Protein AF-A0A0Q4UCY4-F1 (afdb_monomer)

Mean predicted aligned error: 7.75 Å

Solvent-accessible surface area (backbone atoms only — not comparable to full-atom values): 7448 Å² total; per-residue (Å²): 95,44,46,56,28,54,46,43,58,64,44,57,67,67,58,49,58,56,66,46,41,62,63,50,20,54,49,38,33,76,75,64,42,74,50,63,71,58,22,43,49,47,32,63,73,52,49,48,55,52,50,60,74,47,43,65,58,52,43,53,54,50,16,51,56,46,56,74,75,44,54,74,66,55,36,47,52,54,29,55,44,31,73,32,77,65,32,42,52,48,42,71,40,43,69,59,50,53,52,51,49,54,52,51,54,51,52,53,51,61,71,41,44,68,60,51,52,52,50,49,52,53,50,33,60,77,69,58,66,47,98,86,54,74,86,130

Structure (mmCIF, N/CA/C/O backbone):
data_AF-A0A0Q4UCY4-F1
#
_entry.id   AF-A0A0Q4UCY4-F1
#
loop_
_atom_site.group_PDB
_atom_site.id
_atom_site.type_symbol
_atom_site.label_atom_id
_atom_site.label_alt_id
_atom_site.label_comp_id
_atom_site.label_asym_id
_atom_site.label_entity_id
_atom_site.label_seq_id
_atom_site.pdbx_PDB_ins_code
_atom_site.Cartn_x
_atom_site.Cartn_y
_atom_site.Cartn_z
_atom_site.occupancy
_atom_site.B_iso_or_equiv
_atom_site.auth_seq_id
_atom_site.auth_comp_id
_atom_site.auth_asym_id
_atom_site.auth_atom_id
_atom_site.pdbx_PDB_model_num
ATOM 1 N N . MET A 1 1 ? -16.124 -14.298 -0.827 1.00 78.56 1 MET A N 1
ATOM 2 C CA . MET A 1 1 ? -15.885 -13.443 0.361 1.00 78.56 1 MET A CA 1
ATOM 3 C C . MET A 1 1 ? -14.422 -13.064 0.538 1.00 78.56 1 MET A C 1
ATOM 5 O O . MET A 1 1 ? -14.067 -12.046 -0.026 1.00 78.56 1 MET A O 1
ATOM 9 N N . ALA A 1 2 ? -13.547 -13.821 1.219 1.00 86.25 2 ALA A N 1
ATOM 10 C CA . ALA A 1 2 ? -12.168 -13.349 1.466 1.00 86.25 2 ALA A CA 1
ATOM 11 C C . ALA A 1 2 ? -11.391 -12.991 0.181 1.00 86.25 2 ALA A C 1
ATOM 13 O O . ALA A 1 2 ? -10.755 -11.946 0.117 1.00 86.25 2 ALA A O 1
ATOM 14 N N . ARG A 1 3 ? -11.523 -13.804 -0.876 1.00 86.81 3 ARG A N 1
ATOM 15 C CA . ARG A 1 3 ? -10.918 -13.520 -2.187 1.00 86.81 3 ARG A CA 1
ATOM 16 C C . ARG A 1 3 ? -11.434 -12.224 -2.817 1.00 86.81 3 ARG A C 1
ATOM 18 O O . ARG A 1 3 ? -10.632 -11.414 -3.254 1.00 86.81 3 ARG A O 1
ATOM 25 N N . GLU A 1 4 ? -12.748 -11.995 -2.808 1.00 84.56 4 GLU A N 1
ATOM 26 C CA . GLU A 1 4 ? -13.341 -10.750 -3.327 1.00 84.56 4 GLU A CA 1
ATOM 27 C C . GLU A 1 4 ? -12.879 -9.525 -2.544 1.00 84.56 4 GLU A C 1
ATOM 29 O O . GLU A 1 4 ? -12.563 -8.510 -3.153 1.00 84.56 4 GLU A O 1
ATOM 34 N N . VAL A 1 5 ? -12.800 -9.630 -1.215 1.00 86.44 5 VAL A N 1
ATOM 35 C CA . VAL A 1 5 ? -12.286 -8.559 -0.352 1.00 86.44 5 VAL A CA 1
ATOM 36 C C . VAL A 1 5 ? -10.866 -8.191 -0.763 1.00 86.44 5 VAL A C 1
ATOM 38 O O . VAL A 1 5 ? -10.584 -7.027 -1.030 1.00 86.44 5 VAL A O 1
ATOM 41 N N . VAL A 1 6 ? -9.989 -9.191 -0.880 1.00 86.56 6 VAL A N 1
ATOM 42 C CA . VAL A 1 6 ? -8.592 -8.996 -1.286 1.00 86.56 6 VAL A CA 1
ATOM 43 C C . VAL A 1 6 ? -8.504 -8.367 -2.679 1.00 86.56 6 VAL A C 1
ATOM 45 O O . VAL A 1 6 ? -7.760 -7.407 -2.867 1.00 86.56 6 VAL A O 1
ATOM 48 N N . THR A 1 7 ? -9.299 -8.844 -3.641 1.00 85.81 7 THR A N 1
ATOM 49 C CA . THR A 1 7 ? -9.346 -8.269 -4.993 1.00 85.81 7 THR A CA 1
ATOM 50 C C . THR A 1 7 ? -9.799 -6.809 -4.978 1.00 85.81 7 THR A C 1
ATOM 52 O O . THR A 1 7 ? -9.164 -5.963 -5.596 1.00 85.81 7 THR A O 1
ATOM 55 N N . GLN A 1 8 ? -10.864 -6.478 -4.249 1.00 82.94 8 GLN A N 1
ATOM 56 C CA . GLN A 1 8 ? -11.394 -5.113 -4.202 1.00 82.94 8 GLN A CA 1
ATOM 57 C C . GLN A 1 8 ? -10.461 -4.140 -3.468 1.00 82.94 8 GLN A C 1
ATOM 59 O O . GLN A 1 8 ? -10.432 -2.955 -3.796 1.00 82.94 8 GLN A O 1
ATOM 64 N N . MET A 1 9 ? -9.685 -4.636 -2.501 1.00 81.94 9 MET A N 1
ATOM 65 C CA . MET A 1 9 ? -8.682 -3.852 -1.778 1.00 81.94 9 MET A CA 1
ATOM 66 C C . MET A 1 9 ? -7.457 -3.513 -2.627 1.00 81.94 9 MET A C 1
ATOM 68 O O . MET A 1 9 ? -6.934 -2.408 -2.513 1.00 81.94 9 MET A O 1
ATOM 72 N N . GLN A 1 10 ? -6.987 -4.446 -3.459 1.00 77.00 10 GLN A N 1
ATOM 73 C CA . GLN A 1 10 ? -5.786 -4.247 -4.283 1.00 77.00 10 GLN A CA 1
ATOM 74 C C . GLN A 1 10 ? -6.012 -3.320 -5.477 1.00 77.00 10 GLN A C 1
ATOM 76 O O . GLN A 1 10 ? -5.046 -2.823 -6.058 1.00 77.00 10 GLN A O 1
ATOM 81 N N . GLY A 1 11 ? -7.276 -3.058 -5.811 1.00 75.19 11 GLY A N 1
ATOM 82 C CA . GLY A 1 11 ? -7.647 -2.304 -6.994 1.00 75.19 11 GLY A CA 1
ATOM 83 C C . GLY A 1 11 ? -7.615 -3.173 -8.249 1.00 75.19 11 GLY A C 1
ATOM 84 O O . GLY A 1 11 ? -7.868 -4.375 -8.211 1.00 75.19 11 GLY A O 1
ATOM 85 N N . ASP A 1 12 ? -7.367 -2.542 -9.390 1.00 80.44 12 ASP A N 1
ATOM 86 C CA . ASP A 1 12 ? -7.347 -3.225 -10.679 1.00 80.44 12 ASP A CA 1
ATOM 87 C C . ASP A 1 12 ? -6.104 -4.125 -10.830 1.00 80.44 12 ASP A C 1
ATOM 89 O O . ASP A 1 12 ? -4.975 -3.654 -10.702 1.00 80.44 12 ASP A O 1
ATOM 93 N N . ARG A 1 13 ? -6.313 -5.412 -11.157 1.00 83.00 13 ARG A N 1
ATOM 94 C CA . ARG A 1 13 ? -5.254 -6.431 -11.323 1.00 83.00 13 ARG A CA 1
ATOM 95 C C . ARG A 1 13 ? -4.140 -5.962 -12.257 1.00 83.00 13 ARG A C 1
ATOM 97 O O . ARG A 1 13 ? -2.963 -6.146 -11.945 1.00 83.00 13 ARG A O 1
ATOM 104 N N . ALA A 1 14 ? -4.504 -5.397 -13.411 1.00 82.00 14 ALA A N 1
ATOM 105 C CA . ALA A 1 14 ? -3.524 -4.975 -14.406 1.00 82.00 14 ALA A CA 1
ATOM 106 C C . ALA A 1 14 ? -2.674 -3.826 -13.858 1.00 82.00 14 ALA A C 1
ATOM 108 O O . ALA A 1 14 ? -1.450 -3.846 -13.980 1.00 82.00 14 ALA A O 1
ATOM 109 N N . THR A 1 15 ? -3.305 -2.876 -13.174 1.00 81.44 15 THR A N 1
ATOM 110 C CA . THR A 1 15 ? -2.637 -1.770 -12.482 1.00 81.44 15 THR A CA 1
ATOM 111 C C . THR A 1 15 ? -1.699 -2.274 -11.386 1.00 81.44 15 THR A C 1
ATOM 113 O O . THR A 1 15 ? -0.538 -1.864 -11.341 1.00 81.44 15 THR A O 1
ATOM 116 N N . THR A 1 16 ? -2.154 -3.205 -10.540 1.00 83.69 16 THR A N 1
ATOM 117 C CA . THR A 1 16 ? -1.342 -3.812 -9.477 1.00 83.69 16 THR A CA 1
ATOM 118 C C . THR A 1 16 ? -0.092 -4.476 -10.052 1.00 83.69 16 THR A C 1
ATOM 120 O O . THR A 1 16 ? 1.014 -4.152 -9.627 1.00 83.69 16 THR A O 1
ATOM 123 N N . LEU A 1 17 ? -0.233 -5.346 -11.054 1.00 87.75 17 LEU A N 1
ATOM 124 C CA . LEU A 1 17 ? 0.901 -6.034 -11.680 1.00 87.75 17 LEU A CA 1
ATOM 125 C C . LEU A 1 17 ? 1.836 -5.065 -12.414 1.00 87.75 17 LEU A C 1
ATOM 127 O O . LEU A 1 17 ? 3.055 -5.159 -12.278 1.00 87.75 17 LEU A O 1
ATOM 131 N N . SER A 1 18 ? 1.282 -4.079 -13.123 1.00 85.75 18 SER A N 1
ATOM 132 C CA . SER A 1 18 ? 2.072 -3.074 -13.845 1.00 85.75 18 SER A CA 1
ATOM 133 C C . SER A 1 18 ? 2.900 -2.210 -12.891 1.00 85.75 18 SER A C 1
ATOM 135 O O . SER A 1 18 ? 4.040 -1.868 -13.201 1.00 85.75 18 SER A O 1
ATOM 137 N N . SER A 1 19 ? 2.376 -1.912 -11.696 1.00 85.38 19 SER A N 1
ATOM 138 C CA . SER A 1 19 ? 3.106 -1.161 -10.665 1.00 85.38 19 SER A CA 1
ATOM 139 C 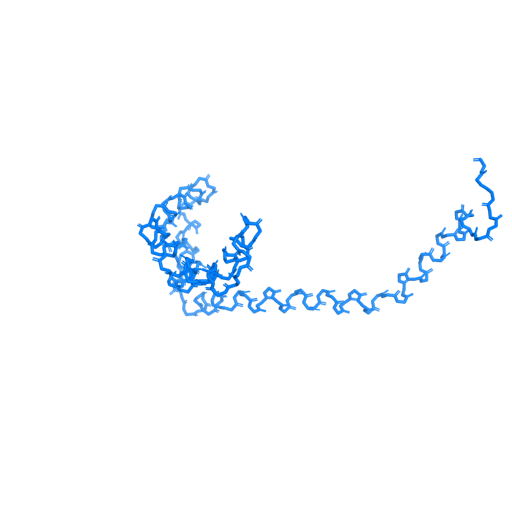C . SER A 1 19 ? 4.370 -1.880 -10.170 1.00 85.38 19 SER A C 1
ATOM 141 O O . SER A 1 19 ? 5.307 -1.235 -9.701 1.00 85.38 19 SER A O 1
ATOM 143 N N . MET A 1 20 ? 4.437 -3.207 -10.326 1.00 89.00 20 MET A N 1
ATOM 144 C CA . MET A 1 20 ? 5.590 -4.009 -9.916 1.00 89.00 20 MET A CA 1
ATOM 145 C C . MET A 1 20 ? 6.720 -4.017 -10.955 1.00 89.00 20 MET A C 1
ATOM 147 O O . MET A 1 20 ? 7.842 -4.407 -10.630 1.00 89.00 20 MET A O 1
ATOM 151 N N . ALA A 1 21 ? 6.459 -3.578 -12.191 1.00 90.31 21 ALA A N 1
ATOM 152 C CA . ALA A 1 21 ? 7.403 -3.694 -13.300 1.00 90.31 21 ALA A CA 1
ATOM 153 C C . ALA A 1 21 ? 8.722 -2.946 -13.042 1.00 90.31 21 ALA A C 1
ATOM 155 O O . ALA A 1 21 ? 9.805 -3.506 -13.199 1.00 90.31 21 ALA A O 1
ATOM 156 N N . ALA A 1 22 ? 8.643 -1.689 -12.599 1.00 90.31 22 ALA A N 1
ATOM 157 C CA . ALA A 1 22 ? 9.830 -0.878 -12.337 1.00 90.31 22 ALA A CA 1
ATOM 158 C C . ALA A 1 22 ? 10.679 -1.418 -11.163 1.00 90.31 22 ALA A C 1
ATOM 160 O O . ALA A 1 22 ? 11.886 -1.589 -11.349 1.00 90.31 22 ALA A O 1
ATOM 161 N N . PRO A 1 23 ? 10.097 -1.774 -9.995 1.00 92.38 23 PRO A N 1
ATOM 162 C CA . PRO A 1 23 ? 10.836 -2.466 -8.937 1.00 92.38 23 PRO A CA 1
ATOM 163 C C . PRO A 1 23 ? 11.524 -3.757 -9.403 1.00 92.38 23 PRO A C 1
ATOM 165 O O . PRO A 1 23 ? 12.678 -4.001 -9.050 1.00 92.38 23 PRO A O 1
ATOM 168 N N . MET A 1 24 ? 10.853 -4.566 -10.230 1.00 93.81 24 MET A N 1
ATOM 169 C CA . MET A 1 24 ? 11.432 -5.804 -10.759 1.00 93.81 24 MET A CA 1
ATOM 170 C C . MET A 1 24 ? 12.577 -5.549 -11.742 1.00 93.81 24 MET A C 1
ATOM 172 O O . MET A 1 24 ? 13.575 -6.268 -11.709 1.00 93.81 24 MET A O 1
ATOM 176 N N . ALA A 1 25 ? 12.488 -4.503 -12.566 1.00 93.94 25 ALA A N 1
ATOM 177 C CA . ALA A 1 25 ? 13.584 -4.122 -13.453 1.00 93.94 25 ALA A CA 1
ATOM 178 C C . ALA A 1 25 ? 14.819 -3.697 -12.641 1.00 93.94 25 ALA A C 1
ATOM 180 O O . ALA A 1 25 ? 15.931 -4.134 -12.934 1.00 93.94 25 ALA A O 1
ATOM 181 N N . GLY A 1 26 ? 14.620 -2.942 -11.554 1.00 93.25 26 GLY A N 1
ATOM 182 C CA . GLY A 1 26 ? 15.692 -2.606 -10.614 1.00 93.25 26 GLY A CA 1
ATOM 183 C C . GLY A 1 26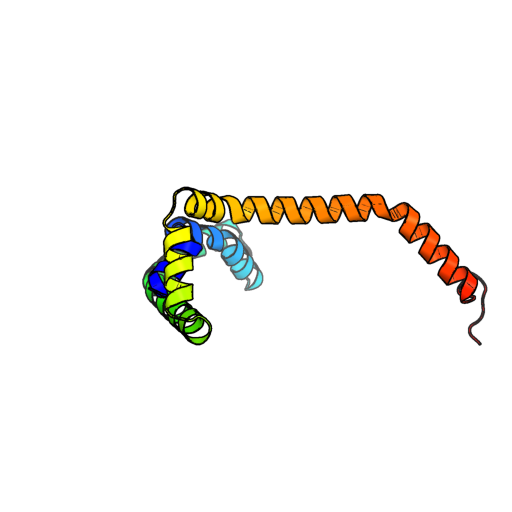 ? 16.329 -3.842 -9.965 1.00 93.25 26 GLY A C 1
ATOM 184 O O . GLY A 1 26 ? 17.550 -3.914 -9.835 1.00 93.25 26 GLY A O 1
ATOM 185 N N . MET A 1 27 ? 15.529 -4.856 -9.622 1.00 93.31 27 MET A N 1
ATOM 186 C CA . MET A 1 27 ? 16.043 -6.130 -9.105 1.00 93.31 27 MET A CA 1
ATOM 187 C C . MET A 1 27 ? 16.892 -6.871 -10.148 1.00 93.31 27 MET A C 1
ATOM 189 O O . MET A 1 27 ? 17.978 -7.350 -9.825 1.00 93.31 27 MET A O 1
ATOM 193 N N . MET A 1 28 ? 16.462 -6.912 -11.411 1.00 92.94 28 MET A N 1
ATOM 194 C CA . MET A 1 28 ? 17.249 -7.522 -12.491 1.00 92.94 28 MET A CA 1
ATOM 195 C C . MET A 1 28 ? 18.597 -6.828 -12.701 1.00 92.94 28 MET A C 1
ATOM 197 O O . MET A 1 28 ? 19.608 -7.498 -12.931 1.00 92.94 28 MET A O 1
ATOM 201 N N . GLN A 1 29 ? 18.639 -5.503 -12.553 1.00 91.81 29 GLN A N 1
ATOM 202 C CA . GLN A 1 29 ? 19.893 -4.752 -12.594 1.00 91.81 29 GLN A CA 1
ATOM 203 C C . GLN A 1 29 ? 20.833 -5.133 -11.452 1.00 91.81 29 GLN A C 1
ATOM 205 O O . GLN A 1 29 ? 22.024 -5.349 -11.682 1.00 91.81 29 GLN A O 1
ATOM 210 N N . GLN A 1 30 ? 20.301 -5.296 -10.238 1.00 92.56 30 GLN A N 1
ATOM 211 C CA . GLN A 1 30 ? 21.075 -5.769 -9.086 1.00 92.56 30 GLN A CA 1
ATOM 212 C C . GLN A 1 30 ? 21.590 -7.205 -9.274 1.00 92.56 30 GLN A C 1
ATOM 214 O O . GLN A 1 30 ? 22.669 -7.535 -8.789 1.00 92.56 30 GLN A O 1
ATOM 219 N N . MET A 1 31 ? 20.865 -8.038 -10.025 1.00 91.44 31 MET A N 1
ATOM 220 C CA . MET A 1 31 ? 21.272 -9.402 -10.385 1.00 91.44 31 MET A CA 1
ATOM 221 C C . MET A 1 31 ? 22.282 -9.469 -11.543 1.00 91.44 31 MET A C 1
ATOM 223 O O . MET A 1 31 ? 22.723 -10.558 -11.905 1.00 91.44 31 MET A O 1
ATOM 227 N N . GLY A 1 32 ? 22.674 -8.328 -12.117 1.00 92.00 32 GLY A N 1
ATOM 228 C CA . GLY A 1 32 ? 23.734 -8.243 -13.123 1.00 92.00 32 GLY A CA 1
ATOM 229 C C . GLY A 1 32 ? 23.275 -7.908 -14.542 1.00 92.00 32 GLY A C 1
ATOM 230 O O . GLY A 1 32 ? 24.132 -7.778 -15.416 1.00 92.00 32 GLY A O 1
ATOM 231 N N . ILE A 1 33 ? 21.974 -7.704 -14.790 1.00 92.50 33 ILE A N 1
ATOM 232 C CA . ILE A 1 33 ? 21.481 -7.173 -16.074 1.00 92.50 33 ILE A CA 1
ATOM 233 C C . ILE A 1 33 ? 21.658 -5.655 -16.074 1.00 92.50 33 ILE A C 1
ATOM 235 O O . ILE A 1 33 ? 20.745 -4.900 -15.760 1.00 92.50 33 ILE A O 1
ATOM 239 N N . LYS A 1 34 ? 22.880 -5.205 -16.364 1.00 87.88 34 LYS A N 1
ATOM 240 C CA . LYS A 1 34 ? 23.293 -3.807 -16.169 1.00 87.88 34 LYS A CA 1
ATOM 241 C C . LYS A 1 34 ? 22.549 -2.824 -17.074 1.00 87.88 34 LYS A C 1
ATOM 243 O O . LYS A 1 34 ? 22.388 -1.664 -16.702 1.00 87.88 34 LYS A O 1
ATOM 248 N N . GLU A 1 35 ? 22.109 -3.260 -18.252 1.00 94.38 35 GLU A N 1
ATOM 249 C CA . GLU A 1 35 ? 21.391 -2.404 -19.193 1.00 94.38 35 GLU A CA 1
ATOM 250 C C . GLU A 1 35 ? 19.920 -2.246 -18.782 1.00 94.38 35 GLU A C 1
ATOM 252 O O . GLU A 1 35 ? 19.154 -3.210 -18.784 1.00 94.38 35 GLU A O 1
ATOM 257 N N . ALA A 1 36 ? 19.519 -1.012 -18.460 1.00 90.12 36 ALA A N 1
ATOM 258 C CA . ALA A 1 36 ? 18.165 -0.686 -18.004 1.00 90.12 36 ALA A CA 1
ATOM 259 C C . ALA A 1 36 ? 17.081 -1.108 -19.005 1.00 90.12 36 ALA A C 1
ATOM 261 O O . ALA A 1 36 ? 16.131 -1.789 -18.622 1.00 90.12 36 ALA A O 1
ATOM 262 N N . ASP A 1 37 ? 17.268 -0.786 -20.285 1.00 93.69 37 ASP A N 1
ATOM 263 C CA . ASP A 1 37 ? 16.299 -1.113 -21.335 1.00 93.69 37 ASP A CA 1
ATOM 264 C C . ASP A 1 37 ? 16.119 -2.629 -21.475 1.00 93.69 37 ASP A C 1
ATOM 266 O O . ASP A 1 37 ? 15.001 -3.124 -21.604 1.00 93.69 37 ASP A O 1
ATOM 270 N N . ARG A 1 38 ? 17.213 -3.397 -21.361 1.00 94.88 38 ARG A N 1
ATOM 271 C CA . ARG A 1 38 ? 17.162 -4.863 -21.410 1.00 94.88 38 ARG A CA 1
ATOM 272 C C . ARG A 1 38 ? 16.425 -5.429 -20.199 1.00 94.88 38 ARG A C 1
ATOM 274 O O . ARG A 1 38 ? 15.579 -6.302 -20.368 1.00 94.88 38 ARG A O 1
ATOM 281 N N . ALA A 1 39 ? 16.717 -4.936 -18.994 1.00 94.88 39 ALA A N 1
ATOM 282 C CA . ALA A 1 39 ? 16.006 -5.346 -17.783 1.00 94.88 39 ALA A CA 1
ATOM 283 C C . ALA A 1 39 ? 14.500 -5.056 -17.896 1.00 94.88 39 ALA A C 1
ATOM 285 O O . ALA A 1 39 ? 13.674 -5.893 -17.540 1.00 94.88 39 ALA A O 1
ATOM 286 N N . GLN A 1 40 ? 14.136 -3.901 -18.455 1.00 92.62 40 GLN A N 1
ATOM 287 C CA . GLN A 1 40 ? 12.745 -3.509 -18.637 1.00 92.62 40 GLN A CA 1
ATOM 288 C C . GLN A 1 40 ? 12.011 -4.393 -19.656 1.00 92.62 40 GLN A C 1
ATOM 290 O O . GLN A 1 40 ? 10.897 -4.831 -19.369 1.00 92.62 40 GLN A O 1
ATOM 295 N N . VAL A 1 41 ? 12.641 -4.715 -20.791 1.00 95.19 41 VAL A N 1
ATOM 296 C CA . VAL A 1 41 ? 12.087 -5.645 -21.792 1.00 95.19 41 VAL A CA 1
ATOM 297 C C . VAL A 1 41 ? 11.862 -7.029 -21.188 1.00 95.19 41 VAL A C 1
ATOM 299 O O . VAL A 1 41 ? 10.772 -7.576 -21.312 1.00 95.19 41 VAL A O 1
ATOM 302 N N . ILE A 1 42 ? 12.840 -7.577 -20.459 1.00 94.44 42 ILE A N 1
ATOM 303 C CA . ILE A 1 42 ? 12.698 -8.903 -19.834 1.00 94.44 42 ILE A CA 1
ATOM 304 C C . ILE A 1 42 ? 11.535 -8.913 -18.836 1.00 94.44 42 ILE A C 1
ATOM 306 O O . ILE A 1 42 ? 10.743 -9.858 -18.809 1.00 94.44 42 ILE A O 1
ATOM 310 N N . VAL A 1 43 ? 11.399 -7.864 -18.021 1.00 95.31 43 VAL A N 1
ATOM 311 C CA . VAL A 1 43 ? 10.271 -7.770 -17.090 1.00 95.31 43 VAL A CA 1
ATOM 312 C C . VAL A 1 43 ? 8.940 -7.733 -17.835 1.00 95.31 43 VAL A C 1
ATOM 314 O O . VAL A 1 43 ? 8.015 -8.441 -17.443 1.00 95.31 43 VAL A O 1
ATOM 317 N N . GLN A 1 44 ? 8.835 -6.950 -18.907 1.00 93.19 44 GLN A N 1
ATOM 318 C CA . GLN A 1 44 ? 7.590 -6.812 -19.664 1.00 93.19 44 GLN A CA 1
ATOM 319 C C . GLN A 1 44 ? 7.215 -8.072 -20.447 1.00 93.19 44 GLN A C 1
ATOM 321 O O . GLN A 1 44 ? 6.047 -8.451 -20.451 1.00 93.19 44 GLN A O 1
ATOM 326 N N . GLU A 1 45 ? 8.182 -8.724 -21.089 1.00 95.00 45 GLU A N 1
ATOM 327 C CA . GLU A 1 45 ? 7.922 -9.833 -22.012 1.00 95.00 45 GLU A CA 1
ATOM 328 C C . GLU A 1 45 ? 7.929 -11.208 -21.338 1.00 95.00 45 GLU A C 1
ATOM 330 O O . GLU A 1 45 ? 7.263 -12.122 -21.820 1.00 95.00 45 GLU A O 1
ATOM 335 N N . ALA A 1 46 ? 8.649 -11.376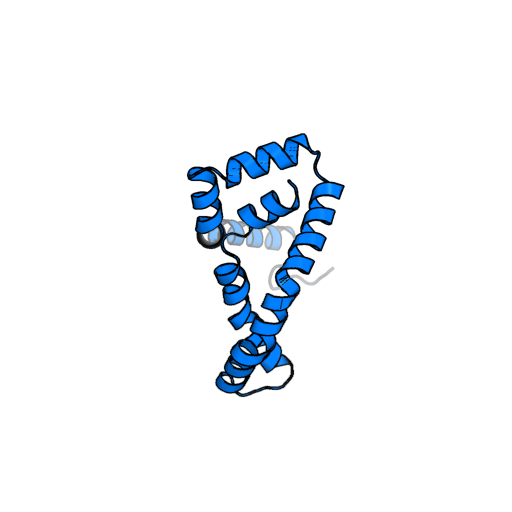 -20.224 1.00 94.06 46 ALA A N 1
ATOM 336 C CA . ALA A 1 46 ? 8.775 -12.672 -19.554 1.00 94.06 46 ALA A CA 1
ATOM 337 C C . ALA A 1 46 ? 8.188 -12.673 -18.139 1.00 94.06 46 ALA A C 1
ATOM 339 O O . ALA A 1 46 ? 7.389 -13.547 -17.795 1.00 94.06 46 ALA A O 1
ATOM 340 N N . VAL A 1 47 ? 8.557 -11.696 -17.307 1.00 94.19 47 VAL A N 1
ATOM 341 C CA . VAL A 1 47 ? 8.208 -11.732 -15.876 1.00 94.19 47 VAL A CA 1
ATOM 342 C C . VAL A 1 47 ? 6.742 -11.380 -15.639 1.00 94.19 47 VAL A C 1
ATOM 344 O O . VAL A 1 47 ? 6.039 -12.131 -14.967 1.00 94.19 47 VAL A O 1
ATOM 347 N N . LEU A 1 48 ? 6.252 -10.269 -16.195 1.00 93.50 48 LEU A N 1
ATOM 348 C CA . LEU A 1 48 ? 4.863 -9.845 -16.011 1.00 93.50 48 LEU A CA 1
ATOM 349 C C . LEU A 1 48 ? 3.851 -10.865 -16.551 1.00 93.50 48 LEU A C 1
ATOM 351 O O . LEU A 1 48 ? 2.887 -11.136 -15.831 1.00 93.50 48 LEU A O 1
ATOM 355 N N . PRO A 1 49 ? 4.030 -11.479 -17.739 1.00 94.56 49 PRO A N 1
ATOM 356 C CA . PRO A 1 49 ? 3.125 -12.525 -18.209 1.00 94.56 49 PRO A CA 1
ATOM 357 C C . PRO A 1 49 ? 3.088 -13.736 -17.277 1.00 94.56 49 PRO A C 1
ATOM 359 O O . PRO A 1 49 ? 2.003 -14.225 -16.964 1.00 94.56 49 PRO A O 1
ATOM 362 N N . MET A 1 50 ? 4.246 -14.170 -16.766 1.00 94.88 50 MET A N 1
ATOM 363 C CA . MET A 1 50 ? 4.321 -15.257 -15.788 1.00 94.88 50 MET A CA 1
ATOM 364 C C . MET A 1 50 ? 3.559 -14.900 -14.504 1.00 94.88 50 MET A C 1
ATOM 366 O O . MET A 1 50 ? 2.671 -15.641 -14.090 1.00 94.88 50 MET A O 1
ATOM 370 N N . LEU A 1 51 ? 3.805 -13.724 -13.920 1.00 93.56 51 LEU A N 1
ATOM 371 C CA . LEU A 1 51 ? 3.077 -13.284 -12.725 1.00 93.56 51 LEU A CA 1
ATOM 372 C C . LEU A 1 51 ? 1.575 -13.127 -12.973 1.00 93.56 51 LEU A C 1
ATOM 374 O O . LEU A 1 51 ? 0.774 -13.444 -12.098 1.00 93.56 51 LEU A O 1
ATOM 378 N N . THR A 1 52 ? 1.188 -12.668 -14.163 1.00 92.44 52 THR A N 1
ATOM 379 C CA . THR A 1 52 ? -0.219 -12.549 -14.560 1.00 92.44 52 THR A CA 1
ATOM 380 C C . THR A 1 52 ? -0.896 -13.916 -14.587 1.00 92.44 52 THR A C 1
ATOM 382 O O . THR A 1 52 ? -2.002 -14.049 -14.064 1.00 92.44 52 THR A O 1
ATOM 385 N N . ALA A 1 53 ? -0.228 -14.934 -15.141 1.00 95.12 53 ALA A N 1
ATOM 386 C CA . ALA A 1 53 ? -0.742 -16.300 -15.205 1.00 95.12 53 ALA A CA 1
ATOM 387 C C . ALA A 1 53 ? -0.943 -16.924 -13.812 1.00 95.12 53 ALA A C 1
ATOM 389 O O . ALA A 1 53 ? -1.905 -17.660 -13.609 1.00 95.12 53 ALA A O 1
ATOM 390 N N . HIS A 1 54 ? -0.087 -16.582 -12.845 1.00 94.94 54 HIS A N 1
ATOM 391 C CA . HIS A 1 54 ? -0.155 -17.093 -11.469 1.00 94.94 54 HIS A CA 1
ATOM 392 C C . HIS A 1 54 ? -0.878 -16.159 -10.486 1.00 94.94 54 HIS A C 1
ATOM 394 O O . HIS A 1 54 ? -0.952 -16.437 -9.288 1.00 94.94 54 HIS A O 1
ATOM 400 N N . TYR A 1 55 ? -1.443 -15.044 -10.952 1.00 91.19 55 TYR A N 1
ATOM 401 C CA . TYR A 1 55 ? -2.014 -14.038 -10.056 1.00 91.19 55 TYR A CA 1
ATOM 402 C C . TYR A 1 55 ? -3.213 -14.564 -9.252 1.00 91.19 55 TYR A C 1
ATOM 404 O O . TYR A 1 55 ? -3.427 -14.171 -8.106 1.00 91.19 55 TYR A O 1
ATOM 412 N N . ASP A 1 56 ? -3.989 -15.487 -9.818 1.00 91.00 56 ASP A N 1
ATOM 413 C CA . ASP A 1 56 ? -5.107 -16.105 -9.105 1.00 91.00 56 ASP A CA 1
ATOM 414 C C . ASP A 1 56 ? -4.647 -16.974 -7.921 1.00 91.00 56 ASP A C 1
ATOM 416 O O . ASP A 1 56 ? -5.315 -16.989 -6.886 1.00 91.00 56 ASP A O 1
ATOM 420 N N . GLU A 1 57 ? -3.471 -17.602 -8.010 1.00 94.31 57 GLU A N 1
ATOM 421 C CA . GLU A 1 57 ? -2.870 -18.335 -6.889 1.00 94.31 57 GLU A CA 1
ATOM 422 C C . GLU A 1 57 ? -2.468 -17.384 -5.756 1.00 94.31 57 GLU A C 1
ATOM 424 O O . GLU A 1 57 ? -2.703 -17.678 -4.581 1.00 94.31 57 GLU A O 1
ATOM 429 N N . LEU A 1 58 ? -1.917 -16.212 -6.097 1.00 90.69 58 LEU A N 1
ATOM 430 C CA . LEU A 1 58 ? -1.602 -15.162 -5.126 1.00 90.69 58 LEU A CA 1
ATOM 431 C C . LEU A 1 58 ? -2.864 -14.694 -4.387 1.00 90.69 58 LEU A C 1
ATOM 433 O O . LEU A 1 58 ? -2.846 -14.581 -3.158 1.00 90.69 58 LEU A O 1
ATOM 437 N N . LEU A 1 59 ? -3.962 -14.468 -5.116 1.00 90.88 59 LEU A N 1
ATOM 438 C CA . LEU A 1 59 ? -5.244 -14.097 -4.514 1.00 90.88 59 LEU A CA 1
ATOM 439 C C . LEU A 1 59 ? -5.750 -15.178 -3.556 1.00 90.88 59 LEU A C 1
ATOM 441 O O . LEU A 1 59 ? -6.243 -14.850 -2.479 1.00 90.88 59 LEU A O 1
ATOM 445 N N . ASP A 1 60 ? -5.604 -16.454 -3.907 1.00 93.38 60 ASP A N 1
ATOM 446 C CA . ASP A 1 60 ? -6.012 -17.560 -3.040 1.00 93.38 60 ASP A CA 1
ATOM 447 C C . ASP A 1 60 ? -5.143 -17.664 -1.780 1.00 93.38 60 ASP A C 1
ATOM 449 O O . ASP A 1 60 ? -5.666 -17.905 -0.687 1.00 93.38 60 ASP A O 1
ATOM 453 N N . ILE A 1 61 ? -3.829 -17.446 -1.896 1.00 94.12 61 ILE A N 1
ATOM 454 C CA . ILE A 1 61 ? -2.913 -17.378 -0.747 1.00 94.12 61 ILE A CA 1
ATOM 455 C C . ILE A 1 61 ? -3.351 -16.264 0.208 1.00 94.12 61 ILE A C 1
ATOM 457 O O . ILE A 1 61 ? -3.548 -16.510 1.398 1.00 94.12 61 ILE A O 1
ATOM 461 N N . GLN A 1 62 ? -3.566 -15.058 -0.309 1.00 91.56 62 GLN A N 1
ATOM 462 C CA . GLN A 1 62 ? -3.951 -13.904 0.502 1.00 91.56 62 GLN A CA 1
ATOM 463 C C . GLN A 1 62 ? -5.352 -14.055 1.095 1.00 91.56 62 GLN A C 1
ATOM 465 O O . GLN A 1 62 ? -5.562 -13.729 2.261 1.00 91.56 62 GLN A O 1
ATOM 470 N N . ALA A 1 63 ? -6.304 -14.602 0.337 1.00 92.50 63 ALA A N 1
ATOM 471 C CA . ALA A 1 63 ? -7.648 -14.884 0.827 1.00 92.50 63 ALA A CA 1
ATOM 472 C C . ALA A 1 63 ? -7.619 -15.837 2.028 1.00 92.50 63 ALA A C 1
ATOM 474 O O . ALA A 1 63 ? -8.330 -15.604 3.006 1.00 92.50 63 ALA A O 1
ATOM 475 N N . ARG A 1 64 ? -6.772 -16.878 1.986 1.00 94.38 64 ARG A N 1
ATOM 476 C CA . ARG A 1 64 ? -6.565 -17.782 3.128 1.00 94.38 64 ARG A CA 1
ATOM 477 C C . ARG A 1 64 ? -5.972 -17.053 4.329 1.00 94.38 64 ARG A C 1
ATOM 479 O O . ARG A 1 64 ? -6.463 -17.246 5.436 1.00 94.38 64 ARG A O 1
ATOM 486 N N . SER A 1 65 ? -4.974 -16.192 4.126 1.00 94.19 65 SER A N 1
ATOM 487 C CA . SER A 1 65 ? -4.399 -15.383 5.210 1.00 94.19 65 SER A CA 1
ATOM 488 C C . SER A 1 65 ? -5.438 -14.467 5.860 1.00 94.19 65 SER A C 1
ATOM 490 O O . SER 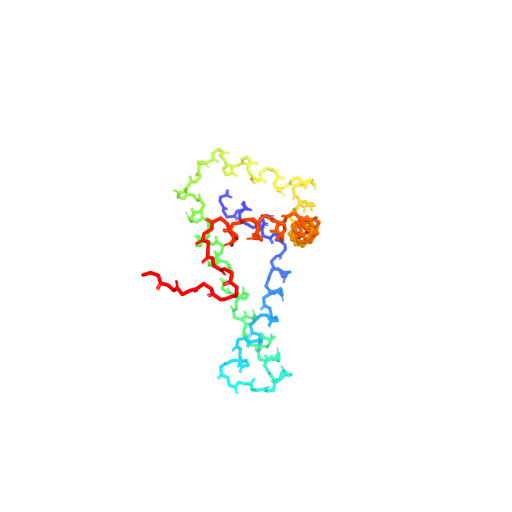A 1 65 ? -5.514 -14.401 7.082 1.00 94.19 65 SER A O 1
ATOM 492 N N . PHE A 1 66 ? -6.281 -13.811 5.059 1.00 93.00 66 PHE A N 1
ATOM 493 C CA . PHE A 1 66 ? -7.354 -12.948 5.558 1.00 93.00 66 PHE A CA 1
ATOM 494 C C . PHE A 1 66 ? -8.405 -13.745 6.335 1.00 93.00 66 PHE A C 1
ATOM 496 O O . PHE A 1 66 ? -8.771 -13.356 7.439 1.00 93.00 66 PHE A O 1
ATOM 503 N N . ALA A 1 67 ? -8.852 -14.883 5.798 1.00 93.19 67 ALA A N 1
ATOM 504 C CA . ALA A 1 67 ? -9.813 -15.759 6.469 1.00 93.19 67 ALA A CA 1
ATOM 505 C C . ALA A 1 67 ? -9.265 -16.410 7.751 1.00 93.19 67 ALA A C 1
ATOM 507 O O . ALA A 1 67 ? -10.046 -16.814 8.605 1.00 93.19 67 ALA A O 1
ATOM 508 N N . GLY A 1 68 ? -7.940 -16.511 7.895 1.00 95.44 68 GLY A N 1
ATOM 509 C CA . GLY A 1 68 ? -7.297 -16.986 9.120 1.00 95.44 68 GLY A CA 1
ATOM 510 C C . GLY A 1 68 ? -7.278 -15.964 10.260 1.00 95.44 68 GLY A C 1
ATOM 511 O O . GLY A 1 68 ? -7.029 -16.348 11.399 1.00 95.44 68 GLY A O 1
ATOM 512 N N . VAL A 1 69 ? -7.526 -14.681 9.972 1.00 96.31 69 VAL A N 1
ATOM 513 C CA . VAL A 1 69 ? -7.445 -13.583 10.955 1.00 96.31 69 VAL A CA 1
ATOM 514 C C . VAL A 1 69 ? -8.794 -12.898 11.171 1.00 96.31 69 VAL A C 1
ATOM 516 O O . VAL A 1 69 ? -9.110 -12.516 12.293 1.00 96.31 69 VAL A O 1
ATOM 519 N N . LEU A 1 70 ? -9.58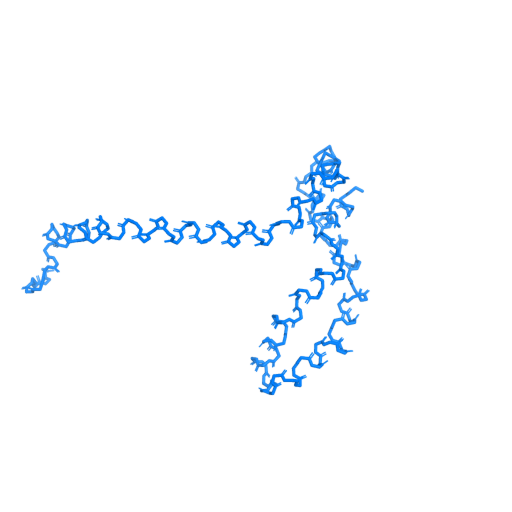7 -12.728 10.113 1.00 94.19 70 LEU A N 1
ATOM 520 C CA . LEU A 1 70 ? -10.851 -11.995 10.146 1.00 94.19 70 LEU A CA 1
ATOM 521 C C . LEU A 1 70 ? -12.048 -12.941 10.200 1.00 94.19 70 LEU A C 1
ATOM 523 O O . LEU A 1 70 ? -12.068 -13.985 9.544 1.00 94.19 70 LEU A O 1
ATOM 527 N N . SER A 1 71 ? -13.084 -12.534 10.935 1.00 95.38 71 SER A N 1
ATOM 528 C CA . SER A 1 71 ? -14.357 -13.247 10.937 1.00 95.38 71 SER A CA 1
ATOM 529 C C . SER A 1 71 ? -15.054 -13.138 9.573 1.00 95.38 71 SER A C 1
ATOM 531 O O . SER A 1 71 ? -14.772 -12.255 8.757 1.00 95.38 71 SER A O 1
ATOM 533 N N . LYS A 1 72 ? -16.019 -14.028 9.316 1.00 92.50 72 LYS A N 1
ATOM 534 C CA . LYS A 1 72 ? -16.853 -13.955 8.105 1.00 92.50 72 LYS A CA 1
ATOM 535 C C . LYS A 1 72 ? -17.603 -12.620 8.011 1.00 92.50 72 LYS A C 1
ATOM 537 O O . LYS A 1 72 ? -17.731 -12.074 6.916 1.00 92.50 72 LYS A O 1
ATOM 542 N N . GLU A 1 73 ? -18.089 -12.122 9.143 1.00 94.81 73 GLU A N 1
ATOM 543 C CA . GLU A 1 73 ? -18.836 -10.867 9.249 1.00 94.81 73 GLU A CA 1
ATOM 544 C C . GLU A 1 73 ? -17.944 -9.669 8.910 1.00 94.81 73 GLU A C 1
ATOM 546 O O . GLU A 1 73 ? -18.327 -8.845 8.078 1.00 94.81 73 GLU A O 1
ATOM 551 N N . ASP A 1 74 ? -16.717 -9.634 9.440 1.00 94.88 74 ASP A N 1
ATOM 552 C CA . ASP A 1 74 ? -15.741 -8.587 9.121 1.00 94.88 74 ASP A CA 1
ATOM 553 C C . ASP A 1 74 ? -15.369 -8.607 7.639 1.00 94.88 74 ASP A C 1
ATOM 555 O O . ASP A 1 74 ? -15.392 -7.573 6.972 1.00 94.88 74 ASP A O 1
ATOM 559 N N . LEU A 1 75 ? -15.089 -9.788 7.081 1.00 93.62 75 LEU A N 1
ATOM 560 C CA . LEU A 1 75 ? -14.796 -9.929 5.654 1.00 93.62 75 LEU A CA 1
ATOM 561 C C . LEU A 1 75 ? -15.958 -9.420 4.793 1.00 93.62 75 LEU A C 1
ATOM 563 O O . LEU A 1 75 ? -15.741 -8.725 3.802 1.00 93.62 75 LEU A O 1
ATOM 567 N N . GLN A 1 76 ? -17.198 -9.728 5.168 1.00 92.50 76 GLN A N 1
ATOM 568 C CA . GLN A 1 76 ? -18.369 -9.248 4.443 1.00 92.50 76 GLN A CA 1
ATOM 569 C C . GLN A 1 76 ? -18.525 -7.724 4.540 1.00 92.50 76 GLN A C 1
ATOM 571 O O . GLN A 1 76 ? -18.806 -7.075 3.527 1.00 92.50 76 GLN A O 1
ATOM 576 N N . ALA A 1 77 ? -18.325 -7.142 5.723 1.00 95.12 77 ALA A N 1
ATOM 577 C CA . ALA A 1 77 ? -18.409 -5.699 5.928 1.00 95.12 77 ALA A CA 1
ATOM 578 C C . ALA A 1 77 ? -17.328 -4.950 5.131 1.00 95.12 77 ALA A C 1
ATOM 580 O O . ALA A 1 77 ? -17.633 -4.002 4.404 1.00 95.12 77 ALA A O 1
ATOM 581 N N . VAL A 1 78 ? -16.081 -5.424 5.194 1.00 92.62 78 VAL A N 1
ATOM 582 C CA . VAL A 1 78 ? -14.948 -4.850 4.453 1.00 92.62 78 VAL A CA 1
ATOM 583 C C . VAL A 1 78 ? -15.185 -4.944 2.944 1.00 92.62 78 VAL A C 1
ATOM 585 O O . VAL A 1 78 ? -15.013 -3.952 2.235 1.00 92.62 78 VAL A O 1
ATOM 588 N N . GLY A 1 79 ? -15.644 -6.096 2.447 1.00 91.06 79 GLY A N 1
ATOM 589 C CA . GLY A 1 79 ? -15.980 -6.266 1.030 1.00 91.06 79 GLY A CA 1
ATOM 590 C C . GLY A 1 79 ? -17.107 -5.334 0.587 1.00 91.06 79 GLY A C 1
ATOM 591 O O . GLY A 1 79 ? -17.003 -4.655 -0.429 1.00 91.06 79 GLY A O 1
ATOM 592 N N . THR A 1 80 ? -18.161 -5.204 1.394 1.00 93.75 80 THR A N 1
ATOM 593 C CA . THR A 1 80 ? -19.264 -4.269 1.110 1.00 93.75 80 THR A CA 1
ATOM 594 C C . THR A 1 80 ? -18.761 -2.828 0.998 1.00 93.75 80 THR A C 1
ATOM 596 O O . THR A 1 80 ? -19.161 -2.091 0.094 1.00 93.75 80 THR A O 1
ATOM 599 N N . PHE A 1 81 ? -17.843 -2.427 1.879 1.00 94.12 81 PHE A N 1
ATOM 600 C CA . PHE A 1 81 ? -17.239 -1.103 1.832 1.00 94.12 81 PHE A CA 1
ATOM 601 C C . PHE A 1 81 ? -16.407 -0.888 0.561 1.00 94.12 81 PHE A C 1
ATOM 603 O O . PHE A 1 81 ? -16.653 0.090 -0.150 1.00 94.12 81 PHE A O 1
ATOM 610 N N . TYR A 1 82 ? -15.471 -1.781 0.226 1.00 91.81 82 TYR A N 1
ATOM 611 C CA . TYR A 1 82 ? -14.636 -1.625 -0.974 1.00 91.81 82 TYR A CA 1
ATOM 612 C C . TYR A 1 82 ? -15.422 -1.783 -2.287 1.00 91.81 82 TYR A C 1
ATOM 614 O O . TYR A 1 82 ? -15.050 -1.191 -3.302 1.00 91.81 82 TYR A O 1
ATOM 622 N N . ALA A 1 83 ? -16.572 -2.461 -2.261 1.00 89.06 83 ALA A N 1
ATOM 623 C CA . ALA A 1 83 ? -17.536 -2.483 -3.359 1.00 89.06 83 ALA A CA 1
ATOM 624 C C . ALA A 1 83 ? -18.346 -1.175 -3.513 1.00 89.06 83 ALA A C 1
ATOM 626 O O . ALA A 1 83 ? -19.021 -0.984 -4.530 1.00 89.06 83 ALA A O 1
ATOM 627 N N . SER A 1 84 ? -18.295 -0.245 -2.556 1.00 93.69 84 SER A N 1
ATOM 628 C CA . SER A 1 84 ? -18.968 1.056 -2.665 1.00 93.69 84 SER A CA 1
ATOM 629 C C . SER A 1 84 ? -18.173 2.055 -3.530 1.00 93.69 84 SER A C 1
ATOM 631 O O . SER A 1 84 ? -16.955 1.923 -3.687 1.00 93.69 84 SER A O 1
ATOM 633 N N . PRO A 1 85 ? -18.810 3.117 -4.069 1.00 93.75 85 PRO A N 1
ATOM 634 C CA . PRO A 1 85 ? -18.088 4.185 -4.765 1.00 93.75 85 PRO A CA 1
ATOM 635 C C . PRO A 1 85 ? -17.024 4.871 -3.897 1.00 93.75 85 PRO A C 1
ATOM 637 O O . PRO A 1 85 ? -15.981 5.272 -4.409 1.00 93.75 85 PRO A O 1
ATOM 640 N N . ALA A 1 86 ? -17.277 5.013 -2.592 1.00 94.38 86 ALA A N 1
ATOM 641 C CA . ALA A 1 86 ? -16.321 5.603 -1.661 1.00 94.38 86 ALA A CA 1
ATOM 642 C C . ALA A 1 86 ? -15.115 4.682 -1.436 1.00 94.38 86 ALA A C 1
ATOM 644 O O . ALA A 1 86 ? -13.981 5.141 -1.545 1.00 94.38 86 ALA A O 1
ATOM 645 N N . GLY A 1 87 ? -15.353 3.387 -1.209 1.00 91.56 87 GLY A N 1
ATOM 646 C CA . GLY A 1 87 ? -14.293 2.398 -1.015 1.00 91.56 87 GLY A CA 1
ATOM 647 C C . GLY A 1 87 ? -13.384 2.253 -2.235 1.00 91.56 87 GLY A C 1
ATOM 648 O O . GLY A 1 87 ? -12.166 2.284 -2.088 1.00 91.56 87 GLY A O 1
ATOM 649 N N . ARG A 1 88 ? -13.946 2.221 -3.452 1.00 88.50 88 ARG A N 1
ATOM 650 C CA . ARG A 1 88 ? -13.143 2.222 -4.690 1.00 88.50 88 ARG A CA 1
ATOM 651 C C . ARG A 1 88 ? -12.283 3.475 -4.845 1.00 88.50 88 ARG A C 1
ATOM 653 O O . ARG A 1 88 ? -11.117 3.371 -5.213 1.00 88.50 88 ARG A O 1
ATOM 660 N N . ARG A 1 89 ? -12.839 4.660 -4.556 1.00 90.62 89 ARG A N 1
ATOM 661 C CA . ARG A 1 89 ? -12.069 5.917 -4.592 1.00 90.62 89 ARG A CA 1
ATOM 662 C C . ARG A 1 89 ? -10.957 5.923 -3.549 1.00 90.62 89 ARG A C 1
ATOM 664 O O . ARG A 1 89 ? -9.865 6.382 -3.855 1.00 90.62 89 ARG A O 1
ATOM 671 N N . LEU A 1 90 ? -11.219 5.393 -2.354 1.00 90.19 90 LEU A N 1
ATOM 672 C CA . LEU A 1 90 ? -10.205 5.269 -1.312 1.00 90.19 90 LEU A CA 1
ATOM 673 C C . LEU A 1 90 ? -9.080 4.321 -1.739 1.00 90.19 90 LEU A C 1
ATOM 675 O O . LEU A 1 90 ? -7.919 4.695 -1.615 1.00 90.19 90 LEU A O 1
ATOM 679 N N . ALA A 1 91 ? -9.407 3.141 -2.279 1.00 86.69 91 ALA A N 1
ATOM 680 C CA . ALA A 1 91 ? -8.419 2.185 -2.786 1.00 86.69 91 ALA A CA 1
ATOM 681 C C . ALA A 1 91 ? -7.523 2.816 -3.866 1.00 86.69 91 ALA A C 1
ATOM 683 O O . ALA A 1 91 ? -6.301 2.768 -3.759 1.00 86.69 91 ALA A O 1
ATOM 684 N N . ALA A 1 92 ? -8.121 3.501 -4.847 1.00 84.81 92 ALA A N 1
ATOM 685 C CA . ALA A 1 92 ? -7.379 4.199 -5.899 1.00 84.81 92 ALA A CA 1
ATOM 686 C C . ALA A 1 92 ? -6.515 5.361 -5.368 1.00 84.81 92 ALA A C 1
ATOM 688 O O . ALA A 1 92 ? -5.448 5.637 -5.912 1.00 84.81 92 ALA A O 1
ATOM 689 N N . ALA A 1 93 ? -6.955 6.035 -4.302 1.00 89.44 93 ALA A N 1
ATOM 690 C CA . ALA A 1 93 ? -6.229 7.143 -3.687 1.00 89.44 93 ALA A CA 1
ATOM 691 C C . ALA A 1 93 ? -5.114 6.693 -2.727 1.00 89.44 93 ALA A C 1
ATOM 693 O O . ALA A 1 93 ? -4.292 7.528 -2.349 1.00 89.44 93 ALA A O 1
ATOM 694 N N . GLN A 1 94 ? -5.044 5.413 -2.325 1.00 86.06 94 GLN A N 1
ATOM 695 C CA . GLN A 1 94 ? -4.066 4.949 -1.329 1.00 86.06 94 GLN A CA 1
ATOM 696 C C . GLN A 1 94 ? -2.613 5.345 -1.647 1.00 86.06 94 GLN A C 1
ATOM 698 O O . GLN A 1 94 ? -1.964 5.879 -0.747 1.00 86.06 94 GLN A O 1
ATOM 703 N N . PRO A 1 95 ? -2.086 5.186 -2.880 1.00 83.50 95 PRO A N 1
ATOM 704 C CA . PRO A 1 95 ? -0.709 5.587 -3.179 1.00 83.50 95 PRO A CA 1
ATOM 705 C C . PRO A 1 95 ? -0.462 7.083 -2.940 1.00 83.50 95 PRO A C 1
ATOM 707 O O . PRO A 1 95 ? 0.550 7.466 -2.354 1.00 83.50 95 PRO A O 1
ATOM 710 N N . GLN A 1 96 ? -1.417 7.929 -3.336 1.00 89.12 96 GLN A N 1
ATOM 711 C CA . GLN A 1 96 ? -1.345 9.381 -3.154 1.00 89.12 96 GLN A CA 1
ATOM 712 C C . GLN A 1 96 ? -1.456 9.760 -1.674 1.00 89.12 96 GLN A C 1
ATOM 714 O O . GLN A 1 96 ? -0.734 10.634 -1.203 1.00 89.12 96 GLN A O 1
ATOM 719 N N . LEU A 1 97 ? -2.325 9.077 -0.924 1.00 90.88 97 LEU A N 1
ATOM 720 C CA . LEU A 1 97 ? -2.485 9.284 0.514 1.00 90.88 97 LEU A CA 1
ATOM 721 C C . LEU A 1 97 ? -1.216 8.909 1.283 1.00 90.88 97 LEU A C 1
ATOM 723 O O . LEU A 1 97 ? -0.814 9.658 2.169 1.00 90.88 97 LEU A O 1
ATOM 727 N N . VAL A 1 98 ? -0.559 7.799 0.933 1.00 90.69 98 VAL A N 1
ATOM 728 C CA . VAL A 1 98 ? 0.724 7.403 1.536 1.00 90.69 98 VAL A CA 1
ATOM 729 C C . VAL A 1 98 ? 1.800 8.453 1.250 1.00 90.69 98 VAL A C 1
ATOM 731 O O . VAL A 1 98 ? 2.482 8.896 2.175 1.00 90.69 98 VAL A O 1
ATOM 734 N N . GLN A 1 99 ? 1.916 8.915 0.001 1.00 90.00 99 GLN A N 1
ATOM 735 C CA . GLN A 1 99 ? 2.860 9.980 -0.361 1.00 90.00 99 GLN A CA 1
ATOM 736 C C . GLN A 1 99 ? 2.587 11.279 0.409 1.00 90.00 99 GLN A C 1
ATOM 738 O O . GLN A 1 99 ? 3.512 11.877 0.960 1.00 90.00 99 GLN A O 1
ATOM 743 N N . ALA A 1 100 ? 1.321 11.693 0.495 1.00 95.38 100 ALA A N 1
ATOM 744 C CA . ALA A 1 100 ? 0.917 12.887 1.229 1.00 95.38 100 ALA A CA 1
ATOM 745 C C . ALA A 1 100 ? 1.227 12.773 2.729 1.00 95.38 100 ALA A C 1
ATOM 747 O O . ALA A 1 100 ? 1.724 13.728 3.326 1.00 95.38 100 ALA A O 1
ATOM 748 N N . GLN A 1 101 ? 0.995 11.603 3.334 1.00 94.25 101 GLN A N 1
ATOM 749 C CA . GLN A 1 101 ? 1.338 11.348 4.734 1.00 94.25 101 GLN A CA 1
ATOM 750 C C . GLN A 1 101 ? 2.847 11.467 4.971 1.00 94.25 101 GLN A C 1
ATOM 752 O O . GLN A 1 101 ? 3.259 12.199 5.868 1.00 94.25 101 GLN A O 1
ATOM 757 N N . MET A 1 102 ? 3.678 10.830 4.138 1.00 95.38 102 MET A N 1
ATOM 758 C CA . MET A 1 102 ? 5.140 10.922 4.257 1.00 95.38 102 MET A CA 1
ATOM 759 C C . MET A 1 102 ? 5.657 12.357 4.096 1.00 95.38 102 MET A C 1
ATOM 761 O O . MET A 1 102 ? 6.528 12.795 4.856 1.00 95.38 102 MET A O 1
ATOM 765 N N . ALA A 1 103 ? 5.113 13.104 3.131 1.00 96.31 103 ALA A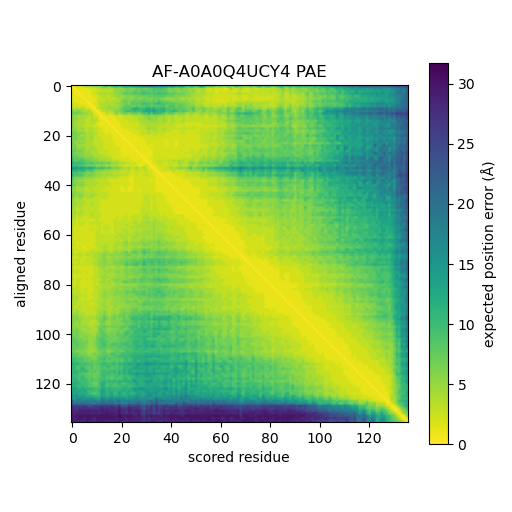 N 1
ATOM 766 C CA . ALA A 1 103 ? 5.450 14.510 2.934 1.00 96.31 103 ALA A CA 1
ATOM 767 C C . ALA A 1 103 ? 5.079 15.347 4.169 1.00 96.31 103 ALA A C 1
ATOM 769 O O . ALA A 1 103 ? 5.910 16.107 4.668 1.00 96.31 103 ALA A O 1
ATOM 770 N N . GLY A 1 104 ? 3.878 15.142 4.718 1.00 96.88 104 GLY A N 1
ATOM 771 C CA . GLY A 1 104 ? 3.419 15.813 5.935 1.00 96.88 104 GLY A CA 1
ATOM 772 C C . GLY A 1 104 ? 4.297 15.510 7.152 1.00 96.88 104 GLY A C 1
ATOM 773 O O . GLY A 1 104 ? 4.687 16.428 7.872 1.00 96.88 1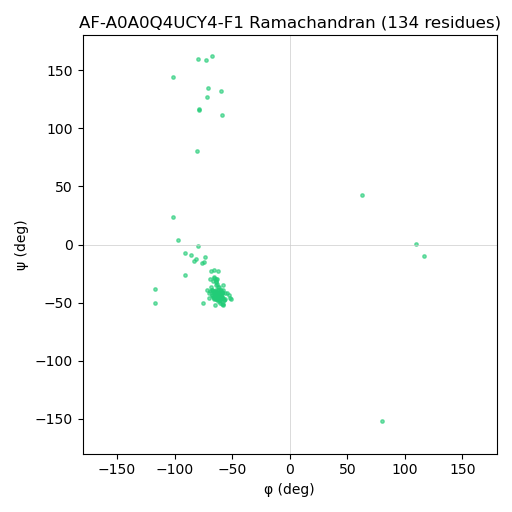04 GLY A O 1
ATOM 774 N N . THR A 1 105 ? 4.686 14.247 7.355 1.00 96.00 105 THR A N 1
ATOM 775 C CA . THR A 1 105 ? 5.616 13.855 8.429 1.00 96.00 105 THR A CA 1
ATOM 776 C C . THR A 1 105 ? 6.978 14.528 8.271 1.00 96.00 105 THR A C 1
ATOM 778 O O . THR A 1 105 ? 7.540 15.025 9.247 1.00 96.00 105 THR A O 1
ATOM 781 N N . THR A 1 106 ? 7.500 14.585 7.045 1.00 96.00 106 THR A N 1
ATOM 782 C CA . T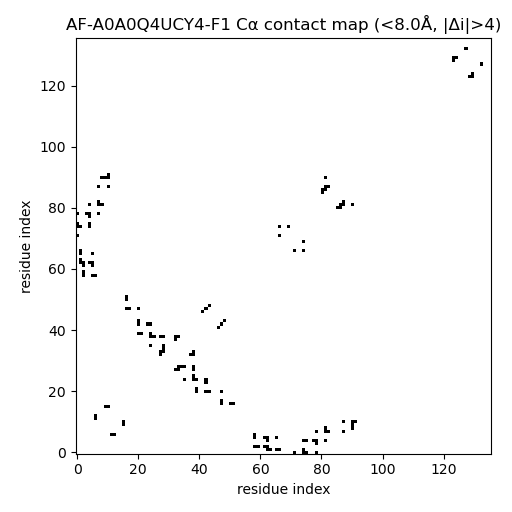HR A 1 106 ? 8.782 15.240 6.750 1.00 96.00 106 THR A CA 1
ATOM 783 C C . THR A 1 106 ? 8.714 16.738 7.044 1.00 96.00 106 THR A C 1
ATOM 785 O O . THR A 1 106 ? 9.598 17.276 7.709 1.00 96.00 106 THR A O 1
ATOM 788 N N . GLN A 1 107 ? 7.640 17.404 6.616 1.00 97.38 107 GLN A N 1
ATOM 789 C CA . GLN A 1 107 ? 7.418 18.826 6.874 1.00 97.38 107 GLN A CA 1
ATOM 790 C C . GLN A 1 107 ? 7.306 19.122 8.376 1.00 97.38 107 GLN A C 1
ATOM 792 O O . GLN A 1 107 ? 7.921 20.067 8.869 1.00 97.38 107 GLN A O 1
ATOM 797 N N . TRP A 1 108 ? 6.558 18.302 9.117 1.00 97.06 108 TRP A N 1
ATOM 798 C CA . TRP A 1 108 ? 6.442 18.432 10.568 1.00 97.06 108 TRP A CA 1
ATOM 799 C C . TRP A 1 108 ? 7.806 18.308 11.261 1.00 97.06 108 TRP A C 1
ATOM 801 O O . TRP A 1 108 ? 8.160 19.157 12.079 1.00 97.06 108 TRP A O 1
ATOM 811 N N . MET A 1 109 ? 8.613 17.313 10.879 1.00 96.44 109 MET A N 1
ATOM 812 C CA . MET A 1 109 ? 9.955 17.110 11.431 1.00 96.44 109 MET A CA 1
ATOM 813 C C . MET A 1 109 ? 10.889 18.287 11.139 1.00 96.44 109 MET A C 1
ATOM 815 O O . MET A 1 109 ? 11.598 18.745 12.031 1.00 96.44 109 MET A O 1
ATOM 819 N N . GLN A 1 110 ? 10.855 18.821 9.915 1.00 96.56 110 GLN A N 1
ATOM 820 C CA . GLN A 1 110 ? 11.617 20.017 9.550 1.00 96.56 110 GLN A CA 1
ATOM 821 C C . GLN A 1 110 ? 11.228 21.225 10.410 1.00 96.56 110 GLN A C 1
ATOM 823 O O . GLN A 1 110 ? 12.107 21.966 10.848 1.00 96.56 110 GLN A O 1
ATOM 828 N N . GLY A 1 111 ? 9.937 21.388 10.715 1.00 97.44 111 GLY A N 1
ATOM 829 C CA . GLY A 1 111 ? 9.447 22.439 11.611 1.00 97.44 111 GLY A CA 1
ATOM 830 C C . GLY A 1 111 ? 9.961 22.316 13.050 1.00 97.44 111 GLY A C 1
ATOM 831 O O . GLY A 1 111 ? 10.165 23.331 13.712 1.00 97.44 111 GLY A O 1
ATOM 832 N N . LEU A 1 112 ? 10.232 21.095 13.519 1.00 97.81 112 LEU A N 1
ATOM 833 C CA . LEU A 1 112 ? 10.769 20.834 14.859 1.00 97.81 112 LEU A CA 1
ATOM 834 C C . LEU A 1 112 ? 12.301 20.910 14.947 1.00 97.81 112 LEU A C 1
ATOM 836 O O . LEU A 1 112 ? 12.844 20.906 16.054 1.00 97.81 112 LEU A O 1
ATOM 840 N N . MET A 1 113 ? 13.021 21.011 13.824 1.00 95.50 113 MET A N 1
ATOM 841 C CA . MET A 1 113 ? 14.492 21.007 13.807 1.00 95.50 113 MET A CA 1
ATOM 842 C C . MET A 1 113 ? 15.142 22.035 14.754 1.00 95.50 113 MET A C 1
ATOM 844 O O . MET A 1 113 ? 16.080 21.650 15.457 1.00 95.50 113 MET A O 1
ATOM 848 N N . PRO A 1 114 ? 14.684 23.301 14.853 1.00 95.38 114 PRO A N 1
ATOM 849 C CA . PRO A 1 114 ? 15.296 24.274 15.764 1.00 95.38 114 PRO A CA 1
ATOM 850 C C . PRO A 1 114 ? 15.132 23.899 17.245 1.00 95.38 114 PRO A C 1
ATOM 852 O O . PRO A 1 114 ? 16.062 24.038 18.048 1.00 95.38 114 PRO A O 1
ATOM 855 N N . GLU A 1 115 ? 13.958 23.384 17.615 1.00 96.75 115 GLU A N 1
ATOM 856 C CA . GLU A 1 115 ? 13.688 22.918 18.976 1.00 96.75 115 GLU A CA 1
ATOM 857 C C . GLU A 1 115 ? 14.519 21.671 19.294 1.00 96.75 115 GLU A C 1
ATOM 859 O O . GLU A 1 115 ? 15.161 21.602 20.345 1.00 96.75 115 GLU A O 1
ATOM 864 N N . MET A 1 116 ? 14.595 20.724 18.354 1.00 95.75 116 MET A N 1
ATOM 865 C CA . MET A 1 116 ? 15.444 19.541 18.477 1.00 95.75 116 MET A CA 1
ATOM 866 C C . MET A 1 116 ? 16.917 19.918 18.667 1.00 95.75 116 MET A C 1
ATOM 868 O O . MET A 1 116 ? 17.558 19.402 19.582 1.00 95.75 116 MET A O 1
ATOM 872 N N . GLN A 1 117 ? 17.452 20.851 17.873 1.00 94.56 117 GLN A N 1
ATOM 873 C CA . GLN A 1 117 ? 18.826 21.350 18.027 1.00 94.56 117 GLN A CA 1
ATOM 874 C C . GLN A 1 117 ? 19.053 21.959 19.414 1.00 94.56 117 GLN A C 1
ATOM 876 O O . GLN A 1 117 ? 20.037 21.638 20.084 1.00 94.56 117 GLN A O 1
ATOM 881 N N . THR A 1 118 ? 18.113 22.784 19.879 1.00 96.44 118 THR A N 1
ATOM 882 C CA . THR A 1 118 ? 18.167 23.392 21.216 1.00 96.44 118 THR A CA 1
ATOM 883 C C . THR A 1 118 ? 18.205 22.321 22.302 1.00 96.44 118 THR A C 1
ATOM 885 O O . THR A 1 118 ? 19.046 22.370 23.205 1.00 96.44 118 THR A O 1
ATOM 888 N N . LYS A 1 119 ? 17.342 21.307 22.190 1.00 95.19 119 LYS A N 1
ATOM 889 C CA . LYS A 1 119 ? 17.269 20.196 23.140 1.00 95.19 119 LYS A CA 1
ATOM 890 C C . LYS A 1 119 ? 18.554 19.368 23.151 1.00 95.19 119 LYS A C 1
ATOM 892 O O . LYS A 1 119 ? 19.054 19.038 24.225 1.00 95.19 119 LYS A O 1
ATOM 897 N N . ILE A 1 120 ? 19.120 19.079 21.979 1.00 95.06 120 ILE A N 1
ATOM 898 C CA . ILE A 1 120 ? 20.388 18.351 21.836 1.00 95.06 120 ILE A CA 1
ATOM 899 C C . ILE A 1 120 ? 21.520 19.116 22.528 1.00 95.06 120 ILE A C 1
ATOM 901 O O . ILE A 1 120 ? 22.239 18.534 23.339 1.00 95.06 120 ILE A O 1
ATOM 905 N N . VAL A 1 121 ? 21.645 20.426 22.289 1.00 93.88 121 VAL A N 1
ATOM 906 C CA . VAL A 1 121 ? 22.670 21.262 22.938 1.00 93.88 121 VAL A CA 1
ATOM 907 C C . VAL A 1 121 ? 22.513 21.261 24.460 1.00 93.88 121 VAL A C 1
ATOM 909 O O . VAL A 1 121 ? 23.506 21.154 25.179 1.00 93.88 121 VAL A O 1
ATOM 912 N N . GLN A 1 122 ? 21.282 21.354 24.969 1.00 93.62 122 GLN A N 1
ATOM 913 C CA . GLN A 1 122 ? 21.017 21.285 26.410 1.00 93.62 122 GLN A CA 1
ATOM 914 C C . GLN A 1 122 ? 21.459 19.944 27.010 1.00 93.62 122 GLN A C 1
ATOM 916 O O . GLN A 1 122 ? 22.090 19.932 28.066 1.00 93.62 122 GLN A O 1
ATOM 921 N N . ILE A 1 123 ? 21.179 18.826 26.332 1.00 94.12 123 ILE A N 1
ATOM 922 C CA . ILE A 1 123 ? 21.584 17.487 26.782 1.00 94.12 123 ILE A CA 1
ATOM 923 C C . ILE A 1 123 ? 23.108 17.341 26.762 1.00 94.12 123 ILE A C 1
ATOM 925 O O . ILE A 1 123 ? 23.678 16.881 27.750 1.00 94.12 123 ILE A O 1
ATOM 929 N N . ILE A 1 124 ? 23.772 17.771 25.685 1.00 92.50 124 ILE A N 1
ATOM 930 C CA . ILE A 1 124 ? 25.238 17.739 25.562 1.00 92.50 124 ILE A CA 1
ATOM 931 C C . ILE A 1 124 ? 25.888 18.508 26.716 1.00 92.50 124 ILE A C 1
ATOM 933 O O . ILE A 1 124 ? 26.787 17.985 27.375 1.00 92.50 124 ILE A O 1
ATOM 937 N N . LYS A 1 125 ? 25.393 19.718 27.013 1.00 88.75 125 LYS A N 1
ATOM 938 C CA . LYS A 1 125 ? 25.870 20.522 28.147 1.00 88.75 125 LYS A CA 1
ATOM 939 C C . LYS A 1 125 ? 25.638 19.819 29.484 1.00 88.75 125 LYS A C 1
ATOM 941 O O . LYS A 1 125 ? 26.551 19.749 30.296 1.00 88.75 125 LYS A O 1
ATOM 946 N N . ALA A 1 126 ? 24.443 19.273 29.707 1.00 91.69 126 ALA A N 1
ATOM 947 C CA . ALA A 1 126 ? 24.101 18.600 30.961 1.00 91.69 126 ALA A CA 1
ATOM 948 C C . ALA A 1 126 ? 24.917 17.319 31.205 1.00 91.69 126 ALA A C 1
ATOM 950 O O . ALA A 1 126 ? 25.130 16.933 32.352 1.00 91.69 126 ALA A O 1
ATOM 951 N N . LYS A 1 127 ? 25.360 16.649 30.137 1.00 91.38 127 LYS A N 1
ATOM 952 C CA . LYS A 1 127 ? 26.157 15.419 30.207 1.00 91.38 127 LYS A CA 1
ATOM 953 C C . LYS A 1 127 ? 27.669 15.656 30.225 1.00 91.38 127 LYS A C 1
ATOM 955 O O . LYS A 1 127 ? 28.397 14.691 30.431 1.00 91.38 127 LYS A O 1
ATOM 960 N N . GLY A 1 128 ? 28.132 16.894 30.028 1.00 85.31 128 GLY A N 1
ATOM 961 C CA . GLY A 1 128 ? 29.562 17.182 29.875 1.00 85.31 128 GLY A CA 1
ATOM 962 C C . GLY A 1 128 ? 30.143 16.492 28.640 1.00 85.31 128 GLY A C 1
ATOM 963 O O . GLY A 1 128 ? 31.180 15.846 28.714 1.00 85.31 128 GLY A O 1
ATOM 964 N N . TRP A 1 129 ? 29.414 16.530 27.522 1.00 85.75 129 TRP A N 1
ATOM 965 C CA . TRP A 1 129 ? 29.875 16.021 26.223 1.00 85.75 129 TRP A CA 1
ATOM 966 C C . TRP A 1 129 ? 30.328 17.163 25.304 1.00 85.75 129 TRP A C 1
ATOM 968 O O . TRP A 1 129 ? 30.264 17.050 24.078 1.00 85.75 129 TRP A O 1
ATOM 978 N N . GLY A 1 130 ? 30.711 18.305 25.881 1.00 75.56 130 GLY A N 1
ATOM 979 C CA . GLY A 1 130 ? 31.159 19.462 25.120 1.00 75.56 130 GLY A CA 1
ATOM 980 C C . GLY A 1 130 ? 32.553 19.241 24.516 1.00 75.56 130 GLY A C 1
ATOM 981 O O . GLY A 1 130 ? 33.320 18.408 25.005 1.00 75.56 130 GLY A O 1
ATOM 982 N N . PRO A 1 131 ? 32.931 19.991 23.464 1.00 61.34 131 PRO A N 1
ATOM 983 C CA . PRO A 1 131 ? 34.295 19.956 22.945 1.00 61.34 131 PRO A CA 1
ATOM 984 C C . PRO A 1 131 ? 35.286 20.362 24.049 1.00 61.34 131 PRO A C 1
ATOM 986 O O . PRO A 1 131 ? 35.298 21.517 24.471 1.00 61.34 131 PRO A O 1
ATOM 989 N N . GLY A 1 132 ? 36.095 19.408 24.521 1.00 64.38 132 GLY A N 1
ATOM 990 C CA . GLY A 1 132 ? 37.083 19.601 25.593 1.00 64.38 132 GLY A CA 1
ATOM 991 C C . GLY A 1 132 ? 36.843 18.779 26.864 1.00 64.38 132 GLY A C 1
ATOM 992 O O . GLY A 1 132 ? 37.743 18.702 27.700 1.00 64.38 132 GLY A O 1
ATOM 993 N N . ASP A 1 133 ? 35.692 18.116 26.998 1.00 59.47 133 ASP A N 1
ATOM 994 C CA . ASP A 1 133 ? 35.421 17.247 28.144 1.00 59.47 133 ASP A CA 1
ATOM 995 C C . ASP A 1 133 ? 36.125 15.890 27.969 1.00 59.47 133 ASP A C 1
ATOM 997 O O . ASP A 1 133 ? 35.844 15.123 27.044 1.00 59.47 133 ASP A O 1
ATOM 1001 N N . LYS A 1 134 ? 37.086 15.585 28.852 1.00 52.28 134 LYS A N 1
ATOM 1002 C CA . LYS A 1 134 ? 37.693 14.248 28.914 1.00 52.28 134 LYS A CA 1
ATOM 1003 C C . LYS A 1 134 ? 36.667 13.257 29.479 1.00 52.28 134 LYS A C 1
ATOM 1005 O O . LYS A 1 134 ? 36.067 13.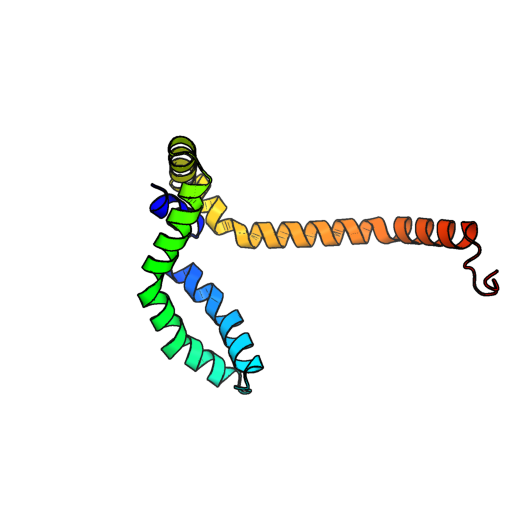566 30.511 1.00 52.28 134 LYS A O 1
ATOM 1010 N N . PRO A 1 135 ? 36.500 12.062 28.881 1.00 56.19 135 PRO A N 1
ATOM 1011 C CA . PRO A 1 135 ? 35.719 11.007 29.512 1.00 56.19 135 PRO A CA 1
ATOM 1012 C C . PRO A 1 135 ? 36.350 10.662 30.870 1.00 56.19 135 PRO A C 1
ATOM 1014 O O . PRO A 1 135 ? 37.573 10.533 30.966 1.00 56.19 135 PRO A O 1
ATOM 1017 N N . LYS A 1 136 ? 35.516 10.593 31.913 1.00 51.84 136 LYS A N 1
ATOM 1018 C CA . LYS A 1 136 ? 35.896 10.041 33.220 1.00 51.84 136 LYS A CA 1
ATOM 1019 C C . LYS A 1 136 ? 36.032 8.529 33.141 1.00 51.84 136 LYS A C 1
ATOM 1021 O O . LYS A 1 136 ? 35.201 7.918 32.433 1.00 51.84 136 LYS A O 1
#

Sequence (136 aa):
MAREVVTQMQGDRATTLSSMAAPMAGMMQQMGIKEADRAQVIVQEAVLPMLTAHYDELLDIQARSFAGVLSKEDLQAVGTFYASPAGRRLAAAQPQLVQAQMAGTTQWMQGLMPEMQTKIVQIIKAKGWGPGDKPK

Foldseek 3Di:
DLLLLLDLLQADPVVNLVVCLQVQLVVVCVVPPVDSVVSSCCSVPPVSVVCVVCVVVVSVVRSVVCPVPDDPVRSVVSSVQSPDPNNSVCSVCVVVVVVVVVVVVVVVVVVCVVVVVVVVVVVCVVVVVDVPRDDD

Radius of gyration: 23.97 Å; Cα contacts (8 Å, |Δi|>4): 80; chains: 1; bounding box: 57×43×55 Å

Secondary structure (DSSP, 8-state):
-HHHHHHHHH--HHHHHHHTHHHHHHHHHHTT---HHHHHHHIIIIIHHHHHHTHHHHHHHHHHHHHTTS-HHHHHHHHHHHTSHHHHHHHHHHHHHHHHHHHHHHHHHHHHHHHHHHHHHHHHHHHT-STT----

pLDDT: mean 89.93, std 8.4, range [51.84, 97.81]